Protein AF-A0A9W6P0Y0-F1 (afdb_monomer)

Sequence (160 aa):
MSQPTGANYNINIPMPVGCNDGAYQYAARTVIGPAPEAFAPELILVASGFDPNAMDPLARQLVTTRGFITPTRDGDGGRGPLSGRRLVLVHDGGYSPVYVPFCGLATIETLAGMHVLDDGILPVVGGMGGHDLEPHQKALADPERHQRATGTAGASRRWA

Radius of gyration: 16.64 Å; Cα contacts (8 Å, |Δi|>4): 227; chains: 1; bounding box: 34×27×55 Å

pLDDT: mean 84.5, std 15.66, range [34.56, 98.44]

Secondary structure (DSSP, 8-state):
-PPPTTTTS-----PPTT--HHHHHHHIIIIITHHHHHH--S-EEEEE--TTBTT-SS----B-HHHHTTTTB-TTSSB-TTTTS-EEEEE-----TTTHHHHHHHHHHHHHT------SSHHHHTTSS--S--HHHHHHH-HHHHHHHTT-TT-SS---

Nearest PDB structures (foldseek):
  8szu-assembly1_B-2  TM=8.489E-01  e=6.235E-13  Acinetobacter baumannii
  8szu-assembly1_A-2  TM=8.392E-01  e=2.743E-12  Acinetobacter baumannii
  5g17-assembly1_B  TM=8.757E-01  e=3.172E-11  Alcaligenes
  5g1a-assembly1_B  TM=8.753E-01  e=4.377E-11  Alcaligenes
  5g1a-assembly1_A-2  TM=8.726E-01  e=6.871E-11  Alcaligenes

Solvent-accessible surface area (backbone atoms only — not comparable to full-atom values): 9516 Å² total; per-residue (Å²): 134,83,81,63,95,67,71,85,77,72,85,85,74,65,73,60,80,57,41,14,28,33,42,52,49,47,42,36,59,74,46,60,28,52,47,49,70,69,67,62,66,89,62,45,80,39,80,49,51,45,29,49,26,60,70,20,82,88,43,61,29,41,24,47,52,61,36,53,29,43,56,48,22,35,79,88,70,48,80,13,54,50,49,95,58,55,75,48,77,41,83,59,59,51,71,22,89,81,51,35,62,50,37,52,46,41,37,51,26,53,76,69,74,50,85,91,75,81,63,85,58,45,75,61,61,71,64,53,81,60,48,62,61,45,74,71,51,48,66,58,47,35,66,71,58,53,35,53,75,72,72,48,74,73,69,76,84,72,88,119

Structure (mmCIF, N/CA/C/O backbone):
data_AF-A0A9W6P0Y0-F1
#
_entry.id   AF-A0A9W6P0Y0-F1
#
loop_
_atom_site.group_PDB
_atom_site.id
_atom_site.type_symbol
_atom_site.label_atom_id
_atom_site.label_alt_id
_atom_site.label_comp_id
_atom_site.label_asym_id
_atom_site.label_entity_id
_atom_site.label_seq_id
_atom_site.pdbx_PDB_ins_code
_atom_site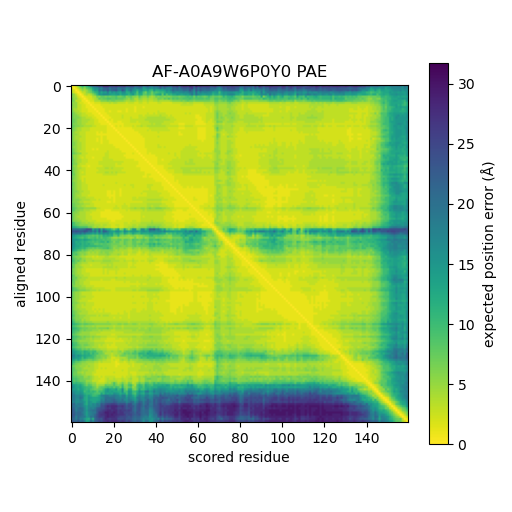.Cartn_x
_atom_site.Cartn_y
_atom_site.Cartn_z
_atom_site.occupancy
_atom_site.B_iso_or_equiv
_atom_site.auth_seq_id
_atom_site.auth_comp_id
_atom_site.auth_asym_id
_atom_site.auth_atom_id
_atom_site.pdbx_PDB_model_num
ATOM 1 N N . MET A 1 1 ? 1.443 8.695 36.471 1.00 56.00 1 MET A N 1
ATOM 2 C CA . MET A 1 1 ? 0.869 9.635 35.481 1.00 56.00 1 MET A CA 1
ATOM 3 C C . MET A 1 1 ? -0.038 8.833 34.559 1.00 56.00 1 MET A C 1
ATOM 5 O O . MET A 1 1 ? 0.403 7.787 34.100 1.00 56.00 1 MET A O 1
ATOM 9 N N . SER A 1 2 ? -1.293 9.241 34.357 1.00 73.56 2 SER A N 1
ATOM 10 C CA . SER A 1 2 ? -2.197 8.599 33.388 1.00 73.56 2 SER A CA 1
ATOM 11 C C . SER A 1 2 ? -1.765 8.952 31.964 1.00 73.56 2 SER A C 1
ATOM 13 O O . SER A 1 2 ? -1.357 10.087 31.722 1.00 73.56 2 SER A O 1
ATOM 15 N N . GLN A 1 3 ? -1.836 8.005 31.027 1.00 72.81 3 GLN A N 1
ATOM 16 C CA . GLN A 1 3 ? -1.569 8.317 29.622 1.00 72.81 3 GLN A CA 1
ATOM 17 C C . GLN A 1 3 ? -2.648 9.252 29.045 1.00 72.81 3 GLN A C 1
ATOM 19 O O . GLN A 1 3 ? -3.802 9.182 29.478 1.00 72.81 3 GLN A O 1
ATOM 24 N N . PRO A 1 4 ? -2.287 10.132 28.091 1.00 79.06 4 PRO A N 1
ATOM 25 C CA . PRO A 1 4 ? -3.247 11.009 27.436 1.00 79.06 4 PRO A CA 1
ATOM 26 C C . PRO A 1 4 ? -4.244 10.208 26.591 1.00 79.06 4 PRO A C 1
ATOM 28 O O . PRO A 1 4 ? -3.909 9.177 26.004 1.00 79.06 4 PRO A O 1
ATOM 31 N N . THR A 1 5 ? -5.469 10.718 26.489 1.00 77.81 5 THR A N 1
ATOM 32 C CA . THR A 1 5 ? -6.491 10.223 25.560 1.00 77.81 5 THR A CA 1
ATOM 33 C C . THR A 1 5 ? -5.956 10.296 24.128 1.00 77.81 5 THR A C 1
ATOM 35 O O . THR A 1 5 ? -5.652 11.384 23.646 1.00 77.81 5 THR A O 1
ATOM 38 N N . GLY A 1 6 ? -5.804 9.143 23.470 1.00 81.19 6 GLY A N 1
ATOM 39 C CA . GLY A 1 6 ? -5.246 9.024 22.115 1.00 81.19 6 GLY A CA 1
ATOM 40 C C . GLY A 1 6 ? -3.870 8.355 22.045 1.00 81.19 6 GLY A C 1
ATOM 41 O O . GLY A 1 6 ? -3.428 7.985 20.956 1.00 81.19 6 GLY A O 1
ATOM 42 N N . ALA A 1 7 ? -3.207 8.122 23.182 1.00 81.31 7 ALA A N 1
ATOM 43 C CA . ALA A 1 7 ? -2.009 7.291 23.192 1.00 81.31 7 ALA A CA 1
ATOM 44 C C . ALA A 1 7 ? -2.323 5.884 22.648 1.00 81.31 7 ALA A C 1
ATOM 46 O O . ALA A 1 7 ? -3.337 5.287 23.006 1.00 81.31 7 ALA A O 1
ATOM 47 N N . ASN A 1 8 ? -1.437 5.365 21.794 1.00 81.44 8 ASN A N 1
ATOM 48 C CA . ASN A 1 8 ? -1.526 4.055 21.129 1.00 81.44 8 ASN A CA 1
ATOM 49 C C . ASN A 1 8 ? -2.572 3.921 20.002 1.00 81.44 8 ASN A C 1
ATOM 51 O O . ASN A 1 8 ? -2.659 2.854 19.409 1.00 81.44 8 ASN A O 1
ATOM 55 N N . TYR A 1 9 ? -3.297 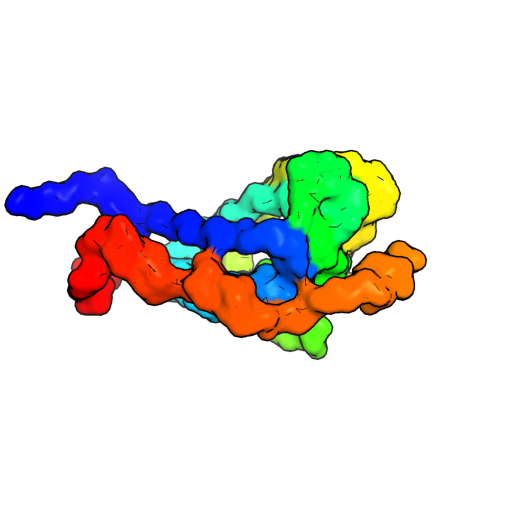4.982 19.629 1.00 87.38 9 TYR A N 1
ATOM 56 C CA . TYR A 1 9 ? -4.234 4.966 18.486 1.00 87.38 9 TYR A CA 1
ATOM 57 C C . TYR A 1 9 ? -3.599 5.413 17.155 1.00 87.38 9 TYR A C 1
ATOM 59 O O . TYR A 1 9 ? -4.296 5.663 16.175 1.00 87.38 9 TYR A O 1
ATOM 67 N N . ASN A 1 10 ? -2.271 5.532 17.110 1.00 88.88 10 ASN A N 1
ATOM 68 C CA . ASN A 1 10 ? -1.511 5.856 15.907 1.00 88.88 10 ASN A CA 1
ATOM 69 C C . ASN A 1 10 ? -0.370 4.847 15.742 1.00 88.88 10 ASN A C 1
ATOM 71 O O . ASN A 1 10 ? 0.360 4.570 16.695 1.00 88.88 10 ASN A O 1
ATOM 75 N N . ILE A 1 11 ? -0.228 4.312 14.530 1.00 87.25 11 ILE A N 1
ATOM 76 C CA . ILE A 1 11 ? 0.833 3.377 14.165 1.00 87.25 11 ILE A CA 1
ATOM 77 C C . ILE A 1 11 ? 1.527 3.935 12.925 1.00 87.25 11 ILE A C 1
ATOM 79 O O . ILE A 1 11 ? 0.913 4.035 11.866 1.00 87.25 11 ILE A O 1
ATOM 83 N N . ASN A 1 12 ? 2.812 4.267 13.054 1.00 88.38 12 ASN A N 1
ATOM 84 C CA . ASN A 1 12 ? 3.661 4.637 11.923 1.00 88.38 12 ASN A CA 1
ATOM 85 C C . ASN A 1 12 ? 4.528 3.442 11.521 1.00 88.38 12 ASN A C 1
ATOM 87 O O . ASN A 1 12 ? 5.164 2.826 12.377 1.00 88.38 12 ASN A O 1
ATOM 91 N N . ILE A 1 13 ? 4.589 3.152 10.221 1.00 89.38 13 ILE A N 1
ATOM 92 C CA . ILE A 1 13 ? 5.421 2.088 9.647 1.00 89.38 13 ILE A CA 1
ATOM 93 C C . ILE A 1 13 ? 6.428 2.745 8.691 1.00 89.38 13 ILE A C 1
ATOM 95 O O . ILE A 1 13 ? 6.139 2.908 7.506 1.00 89.38 13 ILE A O 1
ATOM 99 N N . PRO A 1 14 ? 7.589 3.206 9.182 1.00 90.19 14 PRO A N 1
ATOM 100 C CA . PRO A 1 14 ? 8.593 3.814 8.321 1.00 90.19 14 PRO A CA 1
ATOM 101 C C . PRO A 1 14 ? 9.227 2.748 7.422 1.00 90.19 14 PRO A C 1
ATOM 103 O O . PRO A 1 14 ? 9.961 1.876 7.892 1.00 90.19 14 PRO A O 1
ATOM 106 N N . MET A 1 15 ? 8.956 2.838 6.123 1.00 90.38 15 MET A N 1
ATOM 107 C CA . MET A 1 15 ? 9.508 1.926 5.124 1.00 90.38 15 MET A CA 1
ATOM 108 C C . MET A 1 15 ? 10.895 2.406 4.668 1.00 90.38 15 MET A C 1
ATOM 110 O O . MET A 1 15 ? 11.039 3.574 4.292 1.00 90.38 15 MET A O 1
ATOM 114 N N . PRO A 1 16 ? 11.927 1.544 4.684 1.00 91.12 16 PRO A N 1
ATOM 115 C CA . PRO A 1 16 ? 13.239 1.874 4.130 1.00 91.12 16 PRO A CA 1
ATOM 116 C C . PRO A 1 16 ? 13.173 2.255 2.652 1.00 91.12 16 PRO A C 1
ATOM 118 O O . PRO A 1 16 ? 12.258 1.861 1.930 1.00 91.12 16 PRO A O 1
ATOM 121 N N . VAL A 1 17 ? 14.168 3.002 2.182 1.00 92.06 17 VAL A N 1
ATOM 122 C CA . VAL A 1 17 ? 14.317 3.278 0.747 1.00 92.06 17 VAL A CA 1
ATOM 123 C C . VAL A 1 17 ? 14.512 1.975 -0.031 1.00 92.06 17 VAL A C 1
ATOM 125 O O . VAL A 1 17 ? 15.155 1.046 0.456 1.00 92.06 17 VAL A O 1
ATOM 128 N N . GLY A 1 18 ? 13.961 1.915 -1.239 1.00 92.56 18 GLY A N 1
ATOM 129 C CA . GLY A 1 18 ? 14.060 0.763 -2.129 1.00 92.56 18 GLY A CA 1
ATOM 130 C C . GLY A 1 18 ? 13.173 -0.419 -1.745 1.00 92.56 18 GLY A C 1
ATOM 131 O O . GLY A 1 18 ? 13.376 -1.501 -2.288 1.00 92.56 18 GLY A O 1
ATOM 132 N N . CYS A 1 19 ? 12.212 -0.263 -0.825 1.00 93.38 19 CYS A N 1
ATOM 133 C CA . CYS A 1 19 ? 11.266 -1.343 -0.556 1.00 93.38 19 CYS A CA 1
ATOM 134 C C . CYS A 1 19 ? 10.361 -1.578 -1.769 1.00 93.38 19 CYS A C 1
ATOM 136 O O . CYS A 1 19 ? 9.899 -0.643 -2.423 1.00 93.38 19 CYS A O 1
ATOM 138 N N . ASN A 1 20 ? 10.099 -2.852 -2.033 1.00 92.81 20 ASN A N 1
ATOM 139 C CA . ASN A 1 20 ? 9.261 -3.333 -3.124 1.00 92.81 20 ASN A CA 1
ATOM 140 C C . ASN A 1 20 ? 8.084 -4.142 -2.536 1.00 92.81 20 ASN A C 1
ATOM 142 O O . ASN A 1 20 ? 7.806 -4.071 -1.332 1.00 92.81 20 ASN A O 1
ATOM 146 N N . ASP A 1 21 ? 7.402 -4.920 -3.370 1.00 92.38 21 ASP A N 1
ATOM 147 C CA . ASP A 1 21 ? 6.179 -5.655 -3.053 1.00 92.38 21 ASP A CA 1
ATOM 148 C C . ASP A 1 21 ? 6.280 -6.485 -1.764 1.00 92.38 21 ASP A C 1
ATOM 150 O O . ASP A 1 21 ? 5.400 -6.387 -0.910 1.00 92.38 21 ASP A O 1
ATOM 154 N N . GLY A 1 22 ? 7.357 -7.253 -1.565 1.00 91.12 22 GLY A N 1
ATOM 155 C CA . GLY A 1 22 ? 7.514 -8.134 -0.404 1.00 91.12 22 GLY A CA 1
ATOM 156 C C . GLY A 1 22 ? 7.523 -7.393 0.935 1.00 91.12 22 GLY A C 1
ATOM 157 O O . GLY A 1 22 ? 6.917 -7.846 1.908 1.00 91.12 22 GLY A O 1
ATOM 158 N N . ALA A 1 23 ? 8.143 -6.213 0.989 1.00 91.50 23 ALA A N 1
ATOM 159 C CA . ALA A 1 23 ? 8.168 -5.387 2.194 1.00 91.50 23 ALA A CA 1
ATOM 160 C C . ALA A 1 23 ? 6.799 -4.765 2.505 1.00 91.50 23 ALA A C 1
ATOM 162 O O . ALA A 1 23 ? 6.368 -4.758 3.661 1.00 91.50 23 ALA A O 1
ATOM 163 N N . TYR A 1 24 ? 6.084 -4.305 1.478 1.00 91.12 24 TYR A N 1
ATOM 164 C CA . TYR A 1 24 ? 4.725 -3.784 1.632 1.00 91.12 24 TYR A CA 1
ATOM 165 C C . TYR A 1 24 ? 3.738 -4.887 2.027 1.00 91.12 24 TYR A C 1
ATOM 167 O O . TYR A 1 24 ? 2.934 -4.692 2.936 1.00 91.12 24 TYR A O 1
ATOM 175 N N . GLN A 1 25 ? 3.848 -6.077 1.433 1.00 89.69 25 GLN A N 1
ATOM 176 C CA . GLN A 1 25 ? 3.057 -7.250 1.814 1.00 89.69 25 GLN A CA 1
ATOM 177 C C . GLN A 1 25 ? 3.342 -7.684 3.255 1.00 89.69 25 GLN A C 1
ATOM 179 O O . GLN A 1 25 ? 2.415 -8.016 3.995 1.00 89.69 25 GLN A O 1
ATOM 184 N N . TYR A 1 26 ? 4.605 -7.644 3.689 1.00 90.06 26 TYR A N 1
ATOM 185 C CA . TYR A 1 26 ? 4.964 -7.918 5.078 1.00 90.06 26 TYR A CA 1
ATOM 186 C C . TYR A 1 26 ? 4.281 -6.944 6.042 1.00 90.06 26 TYR A C 1
ATOM 188 O O . TYR A 1 26 ? 3.614 -7.387 6.979 1.00 90.06 26 TYR A O 1
ATOM 196 N N . ALA A 1 27 ? 4.385 -5.634 5.799 1.00 89.62 27 ALA A N 1
ATOM 197 C CA . ALA A 1 27 ? 3.723 -4.618 6.620 1.00 89.62 27 ALA A CA 1
ATOM 198 C C . ALA A 1 27 ? 2.193 -4.787 6.610 1.00 89.62 27 ALA A C 1
ATOM 200 O O . ALA A 1 27 ? 1.540 -4.706 7.655 1.00 89.62 27 ALA A O 1
ATOM 201 N N . ALA A 1 28 ? 1.624 -5.099 5.443 1.00 88.44 28 ALA A N 1
ATOM 202 C CA . ALA A 1 28 ? 0.197 -5.322 5.284 1.00 88.44 28 ALA A CA 1
ATOM 203 C C . ALA A 1 28 ? -0.299 -6.502 6.138 1.00 88.44 28 ALA A C 1
ATOM 205 O O . ALA A 1 28 ? -1.292 -6.378 6.854 1.00 88.44 28 ALA A O 1
ATOM 206 N N . ARG A 1 29 ? 0.422 -7.629 6.134 1.00 87.69 29 ARG A N 1
ATOM 207 C CA . ARG A 1 29 ? 0.053 -8.834 6.898 1.00 87.69 29 ARG A CA 1
ATOM 208 C C . ARG A 1 29 ? 0.335 -8.724 8.393 1.00 87.69 29 ARG A C 1
ATOM 210 O O . ARG A 1 29 ? -0.431 -9.249 9.191 1.00 87.69 29 ARG A O 1
ATOM 217 N N . THR A 1 30 ? 1.441 -8.089 8.774 1.00 88.19 30 THR A N 1
ATOM 218 C CA . THR A 1 30 ? 1.919 -8.102 10.169 1.00 88.19 30 THR A CA 1
ATOM 219 C C . THR A 1 30 ? 1.447 -6.914 10.994 1.00 88.19 30 THR A C 1
ATOM 221 O O . THR A 1 30 ? 1.430 -7.004 12.219 1.00 88.19 30 THR A O 1
ATOM 224 N N . VAL A 1 31 ? 1.035 -5.821 10.345 1.00 88.12 31 VAL A N 1
ATOM 225 C CA . VAL A 1 31 ? 0.601 -4.597 11.030 1.00 88.12 31 VAL A CA 1
ATOM 226 C C . VAL A 1 31 ? -0.795 -4.171 10.588 1.00 88.12 31 VAL A C 1
ATOM 228 O O . VAL A 1 31 ? -1.681 -4.030 11.430 1.00 88.12 31 VAL A O 1
ATOM 231 N N . ILE A 1 32 ? -1.019 -4.001 9.281 1.00 89.00 32 ILE A N 1
ATOM 232 C CA . ILE A 1 32 ? -2.280 -3.438 8.765 1.00 89.00 32 ILE A CA 1
ATOM 233 C C . ILE A 1 32 ? -3.453 -4.406 8.950 1.00 89.00 32 ILE A C 1
ATOM 235 O O . ILE A 1 32 ? -4.541 -3.962 9.288 1.00 89.00 32 ILE A O 1
ATOM 239 N N . GLY A 1 33 ? -3.257 -5.712 8.763 1.00 89.12 33 GLY A N 1
ATOM 240 C CA . GLY A 1 33 ? -4.295 -6.726 8.986 1.00 89.12 33 GLY A CA 1
ATOM 241 C C . GLY A 1 33 ? -4.727 -6.849 10.456 1.00 89.12 33 GLY A C 1
ATOM 242 O O . GLY A 1 33 ? -5.924 -6.753 10.733 1.00 89.12 33 GLY A O 1
ATOM 243 N N . PRO A 1 34 ? -3.786 -7.004 11.408 1.00 89.69 34 PRO A N 1
ATOM 244 C CA . PRO A 1 34 ? -4.115 -7.123 12.830 1.00 89.69 34 PRO A CA 1
ATOM 245 C C . PRO A 1 34 ? -4.702 -5.853 13.464 1.00 89.69 34 PRO A C 1
ATOM 247 O O . PRO A 1 34 ? -5.499 -5.945 14.398 1.00 89.69 34 PRO A O 1
ATOM 250 N N . ALA A 1 35 ? -4.336 -4.656 12.988 1.00 90.00 35 ALA A N 1
ATOM 251 C CA . ALA A 1 35 ? -4.749 -3.407 13.636 1.00 90.00 35 ALA A CA 1
ATOM 252 C C . ALA A 1 35 ? -6.285 -3.202 13.677 1.00 90.00 35 ALA A C 1
ATOM 254 O O . ALA A 1 35 ? -6.811 -2.943 14.761 1.00 90.00 35 ALA A O 1
ATOM 255 N N . PRO A 1 36 ? -7.048 -3.385 12.580 1.00 89.50 36 PRO A N 1
ATOM 256 C CA . PRO A 1 36 ? -8.508 -3.351 12.617 1.00 89.50 36 PRO A CA 1
ATOM 257 C C . PRO A 1 36 ? -9.150 -4.462 13.448 1.00 89.50 36 PRO A C 1
ATOM 259 O O . PRO A 1 36 ? -10.263 -4.271 13.918 1.00 89.50 36 PRO A O 1
ATOM 262 N N . GLU A 1 37 ? -8.505 -5.618 13.629 1.00 89.19 37 GLU A N 1
ATOM 263 C CA . GLU A 1 37 ? -9.040 -6.666 14.516 1.00 89.19 37 GLU A CA 1
ATOM 264 C C . GLU A 1 37 ? -8.991 -6.224 15.977 1.00 89.19 37 GLU A C 1
ATOM 266 O O . GLU A 1 37 ? -9.939 -6.449 16.724 1.00 89.19 37 GLU A O 1
ATOM 271 N N . ALA A 1 38 ? -7.913 -5.540 16.365 1.00 88.44 38 ALA A N 1
ATOM 272 C CA . ALA A 1 38 ? -7.763 -4.984 17.703 1.00 88.44 38 ALA A CA 1
ATOM 273 C C . ALA A 1 38 ? -8.635 -3.737 17.934 1.00 88.44 38 ALA A C 1
ATOM 275 O O . ALA A 1 38 ? -9.162 -3.556 19.027 1.00 88.44 38 ALA A O 1
ATOM 276 N N . PHE A 1 39 ? -8.777 -2.876 16.921 1.00 92.19 39 PHE A N 1
ATOM 277 C CA . PHE A 1 39 ? -9.518 -1.615 17.030 1.00 92.19 39 PHE A CA 1
ATOM 278 C C . PHE A 1 39 ? -11.029 -1.759 16.771 1.00 92.19 39 PHE A C 1
ATOM 280 O O . PHE A 1 39 ? -11.804 -0.936 17.245 1.00 92.19 39 PHE A O 1
ATOM 287 N N . ALA A 1 40 ? -11.448 -2.794 16.036 1.00 92.94 40 ALA A N 1
ATOM 288 C CA . ALA A 1 40 ? -12.834 -3.065 15.647 1.00 92.94 40 ALA A CA 1
ATOM 289 C C . ALA A 1 40 ? -13.577 -1.865 15.002 1.00 92.94 40 ALA A C 1
ATOM 291 O O . ALA A 1 40 ? -14.657 -1.489 15.462 1.00 92.94 40 ALA A O 1
ATOM 292 N N . PRO A 1 41 ? -13.042 -1.252 13.925 1.00 95.00 41 PRO A N 1
ATOM 293 C CA . PRO A 1 41 ? -13.702 -0.130 13.268 1.00 95.00 41 PRO A CA 1
ATOM 294 C C . PRO A 1 41 ? -14.960 -0.565 12.503 1.00 95.00 41 PRO A C 1
ATOM 296 O O . PRO A 1 41 ? -14.981 -1.607 11.846 1.00 95.00 41 PRO A O 1
ATOM 299 N N . GLU A 1 42 ? -15.978 0.296 12.488 1.00 97.31 42 GLU A N 1
ATOM 300 C CA . GLU A 1 42 ? -17.184 0.109 11.665 1.00 97.31 42 GLU A CA 1
ATOM 301 C C . GLU A 1 42 ? -16.945 0.425 10.173 1.00 97.31 42 GLU A C 1
ATOM 303 O O . GLU A 1 42 ? -17.654 -0.078 9.296 1.00 97.31 42 GLU A O 1
ATOM 308 N N . LEU A 1 43 ? -15.935 1.250 9.880 1.00 96.50 43 LEU A N 1
ATOM 309 C CA . LEU A 1 43 ? -15.526 1.685 8.544 1.00 96.50 43 LEU A CA 1
ATOM 310 C C . LEU A 1 43 ? -14.011 1.910 8.513 1.00 96.50 43 LEU A C 1
ATOM 312 O O . LEU A 1 43 ? -13.451 2.483 9.447 1.00 96.50 43 LEU A O 1
ATOM 316 N N . ILE A 1 44 ? -13.358 1.521 7.418 1.00 94.75 44 ILE A N 1
ATOM 317 C CA . ILE A 1 44 ? -11.954 1.851 7.152 1.00 94.75 44 ILE A CA 1
ATOM 318 C C . ILE A 1 44 ? -11.883 2.815 5.971 1.00 94.75 44 ILE A C 1
ATOM 320 O O . ILE A 1 44 ? -12.365 2.517 4.876 1.00 94.75 44 ILE A O 1
ATOM 324 N N . LEU A 1 45 ? -11.240 3.956 6.204 1.00 95.31 45 LEU A N 1
ATOM 325 C CA . LEU A 1 45 ? -10.862 4.914 5.173 1.00 95.31 45 LEU A CA 1
ATOM 326 C C . LEU A 1 45 ? -9.400 4.685 4.799 1.00 95.31 45 LEU A C 1
ATOM 328 O O . LEU A 1 45 ? -8.535 4.645 5.673 1.00 95.31 45 LEU A O 1
ATOM 332 N N . VAL A 1 46 ? -9.129 4.543 3.506 1.00 93.19 46 VAL A N 1
ATOM 333 C CA . VAL A 1 46 ? -7.775 4.368 2.976 1.00 93.19 46 VAL A CA 1
ATOM 334 C C . VAL A 1 46 ? -7.440 5.578 2.114 1.00 93.19 46 VAL A C 1
ATOM 336 O O . VAL A 1 46 ? -8.047 5.770 1.060 1.00 93.19 46 VAL A O 1
ATOM 339 N N . ALA A 1 47 ? -6.466 6.376 2.549 1.00 94.56 47 ALA A N 1
ATOM 340 C CA . ALA A 1 47 ? -5.800 7.340 1.681 1.00 94.56 47 ALA A CA 1
ATOM 341 C C . ALA A 1 47 ? -4.926 6.551 0.692 1.00 94.56 47 ALA A C 1
ATOM 343 O O . ALA A 1 47 ? -3.866 6.033 1.040 1.00 94.56 47 ALA A O 1
ATOM 344 N N . SER A 1 48 ? -5.449 6.351 -0.512 1.00 93.88 48 SER A N 1
ATOM 345 C CA . SER A 1 48 ? -4.912 5.450 -1.526 1.00 93.88 48 SER A CA 1
ATOM 346 C C . SER A 1 48 ? -3.961 6.205 -2.446 1.00 93.88 48 SER A C 1
ATOM 348 O O . SER A 1 48 ? -4.309 6.527 -3.584 1.00 93.88 48 SER A O 1
ATOM 350 N N . GLY A 1 49 ? -2.771 6.502 -1.929 1.00 95.69 49 GLY A N 1
ATOM 351 C CA . GLY A 1 49 ? -1.665 7.032 -2.717 1.00 95.69 49 GLY A CA 1
ATOM 352 C C . GLY A 1 49 ? -0.968 5.937 -3.526 1.00 95.69 49 GLY A C 1
ATOM 353 O O . GLY A 1 49 ? -0.771 4.818 -3.051 1.00 95.69 49 GLY A O 1
ATOM 354 N N . PHE A 1 50 ? -0.566 6.275 -4.746 1.00 97.06 50 PHE A N 1
ATOM 355 C CA . PHE A 1 50 ? 0.202 5.403 -5.634 1.00 97.06 50 PHE A CA 1
ATOM 356 C C . PHE A 1 50 ? 1.654 5.840 -5.774 1.00 97.06 50 PHE A C 1
ATOM 358 O O . PHE A 1 50 ? 2.393 5.229 -6.535 1.00 97.06 50 PHE A O 1
ATOM 365 N N . ASP A 1 51 ? 2.099 6.854 -5.036 1.00 97.25 51 ASP A N 1
ATOM 366 C CA . ASP A 1 51 ? 3.482 7.325 -5.064 1.00 97.25 51 ASP A CA 1
ATOM 367 C C . ASP A 1 51 ? 4.561 6.342 -4.565 1.00 97.25 51 ASP A C 1
ATOM 369 O O . ASP A 1 51 ? 5.723 6.576 -4.895 1.00 97.25 51 ASP A O 1
ATOM 373 N N . PRO A 1 52 ? 4.273 5.185 -3.922 1.00 95.75 52 PRO A N 1
ATOM 374 C CA . PRO A 1 52 ? 5.305 4.169 -3.709 1.00 95.75 52 PRO A CA 1
ATOM 375 C C . PRO A 1 52 ? 5.723 3.413 -4.980 1.00 95.75 52 PRO A C 1
ATOM 377 O O . PRO A 1 52 ? 6.589 2.538 -4.912 1.00 95.75 52 PRO A O 1
ATOM 380 N N . ASN A 1 53 ? 5.072 3.677 -6.117 1.00 96.06 53 ASN A N 1
ATOM 381 C CA . ASN A 1 53 ? 5.304 2.933 -7.346 1.00 96.06 53 ASN A CA 1
ATOM 382 C C . ASN A 1 53 ? 6.749 3.093 -7.860 1.00 96.06 53 ASN A C 1
ATOM 384 O O . ASN A 1 53 ? 7.362 4.148 -7.710 1.00 96.06 53 ASN A O 1
ATOM 388 N N . ALA A 1 54 ? 7.268 2.065 -8.534 1.00 95.81 54 ALA A N 1
ATOM 389 C CA . ALA A 1 54 ? 8.654 2.017 -9.019 1.00 95.81 54 ALA A CA 1
ATOM 390 C C . ALA A 1 54 ? 9.060 3.121 -10.012 1.00 95.81 54 ALA A C 1
ATOM 392 O O . ALA A 1 54 ? 10.245 3.308 -10.280 1.00 95.81 54 ALA A O 1
ATOM 393 N N . MET A 1 55 ? 8.089 3.841 -10.571 1.00 96.12 55 MET A N 1
ATOM 394 C CA . MET A 1 55 ? 8.295 4.895 -11.561 1.00 96.12 55 MET A CA 1
ATOM 395 C C . MET A 1 55 ? 7.997 6.287 -10.987 1.00 96.12 55 MET A C 1
ATOM 397 O O . MET A 1 55 ? 7.926 7.252 -11.754 1.00 96.12 55 MET A O 1
ATOM 401 N N . ASP A 1 56 ? 7.771 6.406 -9.674 1.00 97.81 56 ASP A N 1
ATOM 402 C CA . ASP A 1 56 ? 7.379 7.668 -9.063 1.00 97.81 56 ASP A CA 1
ATOM 403 C C . ASP A 1 56 ? 8.572 8.619 -8.872 1.00 97.81 56 ASP A C 1
ATOM 405 O O . ASP A 1 56 ? 9.591 8.251 -8.274 1.00 97.81 56 ASP A O 1
ATOM 409 N N . PRO A 1 57 ? 8.477 9.877 -9.335 1.00 97.62 57 PRO A N 1
ATOM 410 C CA . PRO A 1 57 ? 9.563 10.835 -9.191 1.00 97.62 57 PRO A CA 1
ATOM 411 C C . PRO A 1 57 ? 9.711 11.400 -7.772 1.00 97.62 57 PRO A C 1
ATOM 413 O O . PRO A 1 57 ? 10.762 11.986 -7.489 1.00 97.62 57 PRO A O 1
ATOM 416 N N . LEU A 1 58 ? 8.722 11.250 -6.881 1.00 97.81 58 LEU A N 1
ATOM 417 C CA . LEU A 1 58 ? 8.725 11.881 -5.554 1.00 97.81 58 LEU A CA 1
ATOM 418 C C . LEU A 1 58 ? 9.074 10.924 -4.407 1.00 97.81 58 LEU A C 1
ATOM 420 O O . LEU A 1 58 ? 9.517 11.385 -3.355 1.00 97.81 58 LEU A O 1
ATOM 424 N N . ALA A 1 59 ? 8.974 9.610 -4.614 1.00 93.94 59 ALA A N 1
ATOM 425 C CA . ALA A 1 59 ? 9.387 8.599 -3.639 1.00 93.94 59 ALA A CA 1
ATOM 426 C C . ALA A 1 59 ? 10.567 7.756 -4.138 1.00 93.94 59 ALA A C 1
ATOM 428 O O . ALA A 1 59 ? 10.932 7.780 -5.312 1.00 93.94 59 ALA A O 1
ATOM 429 N N . ARG A 1 60 ? 11.207 7.009 -3.231 1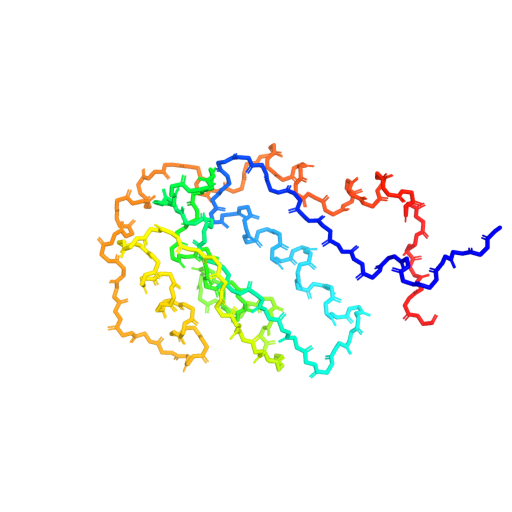.00 95.12 60 ARG A N 1
ATOM 430 C CA . ARG A 1 60 ? 12.315 6.075 -3.528 1.00 95.12 60 ARG A CA 1
ATOM 431 C C . ARG A 1 60 ? 11.907 4.623 -3.267 1.00 95.12 60 ARG A C 1
ATOM 433 O O . ARG A 1 60 ? 12.715 3.841 -2.781 1.00 95.12 60 ARG A O 1
ATOM 440 N N . GLN A 1 61 ? 10.640 4.308 -3.497 1.00 95.38 61 GLN A N 1
ATOM 441 C CA . GLN A 1 61 ? 10.082 2.966 -3.344 1.00 95.38 61 GLN A CA 1
ATOM 442 C C . GLN A 1 61 ? 9.980 2.299 -4.719 1.00 95.38 61 GLN A C 1
ATOM 444 O O . GLN A 1 61 ? 10.125 2.965 -5.742 1.00 95.38 61 GLN A O 1
ATOM 449 N N . LEU A 1 62 ? 9.811 0.980 -4.738 1.00 95.62 62 LEU A N 1
ATOM 450 C CA . LEU A 1 62 ? 9.868 0.159 -5.949 1.00 95.62 62 LEU A CA 1
ATOM 451 C C . LEU A 1 62 ? 8.604 -0.683 -6.149 1.00 95.62 62 LEU A C 1
ATOM 453 O O . LEU A 1 62 ? 8.651 -1.707 -6.818 1.00 95.62 62 LEU A O 1
ATOM 457 N N . VAL A 1 63 ? 7.477 -0.272 -5.564 1.00 94.56 63 VAL A N 1
ATOM 458 C CA . VAL A 1 63 ? 6.246 -1.071 -5.557 1.00 94.56 63 VAL A CA 1
ATOM 459 C C . VAL A 1 63 ? 5.709 -1.240 -6.979 1.00 94.56 63 VAL A C 1
ATOM 461 O O . VAL A 1 63 ? 5.655 -0.289 -7.767 1.00 94.56 63 VAL A O 1
ATOM 464 N N . THR A 1 64 ? 5.307 -2.460 -7.319 1.00 94.44 64 THR A N 1
ATOM 465 C CA . THR A 1 64 ? 4.655 -2.769 -8.592 1.00 94.44 64 THR A CA 1
ATOM 466 C C . THR A 1 64 ? 3.140 -2.854 -8.420 1.00 94.44 64 THR A C 1
ATOM 468 O O . THR A 1 64 ? 2.623 -2.834 -7.302 1.00 94.44 64 THR A O 1
ATOM 471 N N . THR A 1 65 ? 2.395 -3.001 -9.517 1.00 92.81 65 THR A N 1
ATOM 472 C CA . THR A 1 65 ? 0.957 -3.294 -9.447 1.00 92.81 65 THR A CA 1
ATOM 473 C C . THR A 1 65 ? 0.647 -4.487 -8.544 1.00 92.81 65 THR A C 1
ATOM 475 O O . THR A 1 65 ? -0.348 -4.435 -7.829 1.00 92.81 65 THR A O 1
ATOM 478 N N . ARG A 1 66 ? 1.528 -5.499 -8.453 1.00 88.19 66 ARG A N 1
ATOM 479 C CA . ARG A 1 66 ? 1.361 -6.652 -7.547 1.00 88.19 66 ARG A CA 1
ATOM 480 C C . ARG A 1 66 ? 1.370 -6.269 -6.067 1.00 88.19 66 ARG A C 1
ATOM 482 O O . ARG A 1 66 ? 0.683 -6.903 -5.268 1.00 88.19 66 ARG A O 1
ATOM 489 N N . GLY A 1 67 ? 2.140 -5.252 -5.690 1.00 83.69 67 GLY A N 1
ATOM 490 C CA . GLY A 1 67 ? 2.203 -4.753 -4.320 1.00 83.69 67 GLY A CA 1
ATOM 491 C C . GLY A 1 67 ? 0.978 -3.935 -3.916 1.00 83.69 67 GLY A C 1
ATOM 492 O O . GLY A 1 67 ? 0.592 -3.978 -2.749 1.00 83.69 67 GLY A O 1
ATOM 493 N N . PHE A 1 68 ? 0.317 -3.258 -4.864 1.00 80.00 68 PHE A N 1
ATOM 494 C CA . PHE A 1 68 ? -0.894 -2.456 -4.620 1.00 80.00 68 PHE A CA 1
ATOM 495 C C . PHE A 1 68 ? -2.194 -3.274 -4.520 1.00 80.00 68 PHE A C 1
ATOM 497 O O . PHE A 1 68 ? -3.202 -2.762 -4.041 1.00 80.00 68 PHE A O 1
ATOM 504 N N . ILE A 1 69 ? -2.172 -4.564 -4.875 1.00 62.34 69 ILE A N 1
ATOM 505 C CA . ILE A 1 69 ? -3.312 -5.504 -4.746 1.00 62.34 69 ILE A CA 1
ATOM 506 C C . ILE A 1 69 ? -3.763 -5.692 -3.266 1.00 62.34 69 ILE A C 1
ATOM 508 O O . ILE A 1 69 ? -4.851 -6.192 -2.976 1.00 62.34 69 ILE A O 1
ATOM 512 N N . THR A 1 70 ? -2.968 -5.197 -2.314 1.00 59.78 70 THR A N 1
ATOM 513 C CA . THR A 1 70 ? -2.925 -5.546 -0.887 1.00 59.78 70 THR A CA 1
ATOM 514 C C . THR A 1 70 ? -4.124 -5.249 0.020 1.00 59.78 70 THR A C 1
ATOM 516 O O . THR A 1 70 ? -4.177 -5.894 1.065 1.00 59.78 70 THR A O 1
ATOM 519 N N . PRO A 1 71 ? -5.101 -4.355 -0.233 1.00 62.06 71 PRO A N 1
ATOM 520 C CA . PRO A 1 71 ? -6.166 -4.189 0.757 1.00 62.06 71 PRO A CA 1
ATOM 521 C C . PRO A 1 71 ? -7.040 -5.444 0.865 1.00 62.06 71 PRO A C 1
ATOM 523 O O . PRO A 1 71 ? -7.358 -5.895 1.960 1.00 62.06 71 PRO A O 1
ATOM 526 N N . THR A 1 72 ? -7.425 -6.043 -0.261 1.00 66.62 72 THR A N 1
ATOM 527 C CA . THR A 1 72 ? -8.452 -7.102 -0.287 1.00 66.62 72 THR A CA 1
ATOM 528 C C . THR A 1 72 ? -8.022 -8.366 -1.013 1.00 66.62 72 THR A C 1
ATOM 530 O O . THR A 1 72 ? -8.697 -9.389 -0.897 1.00 66.62 72 THR A O 1
ATOM 533 N N . ARG A 1 73 ? -6.863 -8.363 -1.672 1.00 79.38 73 ARG A N 1
ATOM 534 C CA . ARG A 1 73 ? -6.291 -9.561 -2.278 1.00 79.38 73 ARG A CA 1
ATOM 535 C C . ARG A 1 73 ? -4.787 -9.603 -2.031 1.00 79.38 73 ARG A C 1
ATOM 537 O O . ARG A 1 73 ? -4.143 -8.583 -1.825 1.00 79.38 73 ARG A O 1
ATOM 544 N N . ASP A 1 74 ? -4.236 -10.798 -1.980 1.00 72.38 74 ASP A N 1
ATOM 545 C CA . ASP A 1 74 ? -2.798 -10.990 -1.853 1.00 72.38 74 ASP A CA 1
ATOM 546 C C . ASP A 1 74 ? -2.154 -11.157 -3.235 1.00 72.38 74 ASP A C 1
ATOM 548 O O . ASP A 1 74 ? -2.834 -11.453 -4.219 1.00 72.38 74 ASP A O 1
ATOM 552 N N . GLY A 1 75 ? -0.829 -10.998 -3.314 1.00 65.38 75 GLY A N 1
ATOM 553 C CA . GLY A 1 75 ? -0.077 -11.147 -4.568 1.00 65.38 75 GLY A CA 1
ATOM 554 C C . GLY A 1 75 ? -0.151 -12.548 -5.200 1.00 65.38 75 GLY A C 1
ATOM 555 O O . GLY A 1 75 ? 0.123 -12.688 -6.387 1.00 65.38 75 GLY A O 1
ATOM 556 N N . ASP A 1 76 ? -0.552 -13.570 -4.439 1.00 67.94 76 ASP A N 1
ATOM 557 C CA . ASP A 1 76 ? -0.828 -14.940 -4.904 1.00 67.94 76 ASP A CA 1
ATOM 558 C C . ASP A 1 76 ? -2.303 -15.163 -5.298 1.00 67.94 76 ASP A C 1
ATOM 560 O O . ASP A 1 76 ? -2.706 -16.258 -5.692 1.00 67.94 76 ASP A O 1
ATOM 564 N N . GLY A 1 77 ? -3.126 -14.120 -5.196 1.00 71.31 77 GLY A N 1
ATOM 565 C CA . GLY A 1 77 ? -4.549 -14.152 -5.479 1.00 71.31 77 GLY A CA 1
ATOM 566 C C . GLY A 1 77 ? -5.443 -14.548 -4.299 1.00 71.31 77 GLY A C 1
ATOM 567 O O . GLY A 1 77 ? -6.656 -14.638 -4.502 1.00 71.31 77 GLY A O 1
ATOM 568 N N . GLY A 1 78 ? -4.885 -14.755 -3.101 1.00 79.94 78 GLY A N 1
ATOM 569 C CA . GLY A 1 78 ? -5.618 -15.030 -1.862 1.00 79.94 78 GLY A CA 1
ATOM 570 C C . GLY A 1 78 ? -6.374 -13.820 -1.296 1.00 79.94 78 GLY A C 1
ATOM 571 O O . GLY A 1 78 ? -6.376 -12.739 -1.877 1.00 79.94 78 GLY A O 1
ATOM 572 N N . ARG A 1 79 ? -7.038 -13.989 -0.145 1.00 83.94 79 ARG A N 1
ATOM 573 C CA . ARG A 1 79 ? -7.728 -12.891 0.561 1.00 83.94 79 ARG A CA 1
ATOM 574 C C . ARG A 1 79 ? -6.711 -11.979 1.244 1.00 83.94 79 ARG A C 1
ATOM 576 O O . ARG A 1 79 ? -6.010 -12.426 2.142 1.00 83.94 79 ARG A O 1
ATOM 583 N N . GLY A 1 80 ? -6.720 -10.698 0.886 1.00 85.94 80 GLY A N 1
ATOM 584 C CA . GLY A 1 80 ? -5.860 -9.689 1.503 1.00 85.94 80 GLY A CA 1
ATOM 585 C C . GLY A 1 80 ? -6.278 -9.317 2.934 1.00 85.94 80 GLY A C 1
ATOM 586 O O . GLY A 1 80 ? -7.405 -9.618 3.350 1.00 85.94 80 GLY A O 1
ATOM 587 N N . PRO A 1 81 ? -5.410 -8.624 3.689 1.00 86.12 81 PRO A N 1
ATOM 588 C CA . PRO A 1 81 ? -5.573 -8.300 5.111 1.00 86.12 81 PRO A CA 1
ATOM 589 C C . PRO A 1 81 ? -6.873 -7.582 5.492 1.00 86.12 81 PRO A C 1
ATOM 591 O O . PRO A 1 81 ? -7.359 -7.766 6.606 1.00 86.12 81 PRO A O 1
ATOM 594 N N . LEU A 1 82 ? -7.469 -6.792 4.596 1.00 89.62 82 LEU A N 1
ATOM 595 C CA . LEU A 1 82 ? -8.710 -6.051 4.850 1.00 89.62 82 LEU A CA 1
ATOM 596 C C . LEU A 1 82 ? -9.940 -6.674 4.171 1.00 89.62 82 LEU A C 1
ATOM 598 O O . LEU A 1 82 ? -11.012 -6.067 4.150 1.00 89.62 82 LEU A O 1
ATOM 602 N N . SER A 1 83 ? -9.826 -7.903 3.663 1.00 89.12 83 SER A N 1
ATOM 603 C CA . SER A 1 83 ? -10.942 -8.641 3.061 1.00 89.12 83 SER A CA 1
ATOM 604 C C . SER A 1 83 ? -12.167 -8.703 3.975 1.00 89.12 83 SER A C 1
ATOM 606 O O . SER A 1 83 ? -12.048 -8.952 5.174 1.00 89.12 83 SER A O 1
ATOM 608 N N . GLY A 1 84 ? -13.360 -8.528 3.397 1.00 88.19 84 GLY A N 1
ATOM 609 C CA . GLY A 1 84 ? -14.637 -8.616 4.119 1.00 88.19 84 GLY A CA 1
ATOM 610 C C . GLY A 1 84 ? -14.971 -7.409 5.002 1.00 88.19 84 GLY A C 1
ATOM 611 O O . GLY A 1 84 ? -16.009 -7.416 5.660 1.00 88.19 84 GLY A O 1
ATOM 612 N N . ARG A 1 85 ? -14.124 -6.375 5.019 1.00 91.19 85 ARG A N 1
ATOM 613 C CA . ARG A 1 85 ? -14.359 -5.140 5.776 1.00 91.19 85 ARG A CA 1
ATOM 614 C C . ARG A 1 85 ? -15.051 -4.089 4.910 1.00 91.19 85 ARG A C 1
ATOM 616 O O . ARG A 1 85 ? -15.007 -4.140 3.682 1.00 91.19 85 ARG A O 1
ATOM 623 N N . ARG A 1 86 ? -15.692 -3.116 5.560 1.00 94.69 86 ARG A N 1
ATOM 624 C CA . ARG A 1 86 ? -16.270 -1.944 4.889 1.00 94.69 86 ARG A CA 1
ATOM 625 C C . ARG A 1 86 ? -15.147 -0.953 4.605 1.00 94.69 86 ARG A C 1
ATOM 627 O O . ARG A 1 86 ? -14.589 -0.387 5.544 1.00 94.69 86 ARG A O 1
ATOM 634 N N . LEU A 1 87 ? -14.804 -0.791 3.330 1.00 93.12 87 LEU A N 1
ATOM 635 C CA . LEU A 1 87 ? -13.698 0.049 2.877 1.00 93.12 87 LEU A CA 1
ATOM 636 C C . LEU A 1 87 ? -14.212 1.210 2.028 1.00 93.12 87 LEU A C 1
ATOM 638 O O . LEU A 1 87 ? -15.083 1.023 1.180 1.00 93.12 87 LEU A O 1
ATOM 642 N N . VAL A 1 88 ? -13.614 2.382 2.212 1.00 94.75 88 VAL A N 1
ATOM 643 C CA . VAL A 1 88 ? -13.691 3.505 1.274 1.00 94.75 88 VAL A CA 1
ATOM 644 C C . VAL A 1 88 ? -12.263 3.936 0.960 1.00 94.75 88 VAL A C 1
ATOM 646 O O . VAL A 1 88 ? -11.514 4.321 1.858 1.00 94.75 88 VAL A O 1
ATOM 649 N N . LEU A 1 89 ? -11.880 3.841 -0.312 1.00 94.38 89 LEU A N 1
ATOM 650 C CA . LEU A 1 89 ? -10.583 4.298 -0.799 1.00 94.38 89 LEU A CA 1
ATOM 651 C C . LEU A 1 89 ? -10.753 5.701 -1.380 1.00 94.38 89 LEU A C 1
ATOM 653 O O . LEU A 1 89 ? -11.624 5.927 -2.219 1.00 94.38 89 LEU A O 1
ATOM 657 N N . VAL A 1 90 ? -9.916 6.631 -0.936 1.00 96.06 90 VAL A N 1
ATOM 658 C CA . VAL A 1 90 ? -9.876 8.014 -1.418 1.00 96.06 90 VAL A CA 1
ATOM 659 C C . VAL A 1 90 ? -8.511 8.235 -2.047 1.00 96.06 90 VAL A C 1
ATOM 661 O O . VAL A 1 90 ? -7.499 8.003 -1.394 1.00 96.06 90 VAL A O 1
ATOM 664 N N . HIS A 1 91 ? -8.483 8.628 -3.319 1.00 96.06 91 HIS A N 1
ATOM 665 C CA . HIS A 1 91 ? -7.235 8.856 -4.046 1.00 96.06 91 HIS A CA 1
ATOM 666 C C . HIS A 1 91 ? -6.403 9.956 -3.372 1.00 96.06 91 HIS A C 1
ATOM 668 O O . HIS A 1 91 ? -6.960 10.986 -2.989 1.00 96.06 91 HIS A O 1
ATOM 674 N N . ASP A 1 92 ? -5.097 9.730 -3.248 1.00 95.94 92 ASP A N 1
ATOM 675 C CA . ASP A 1 92 ? -4.143 10.688 -2.676 1.00 95.94 92 ASP A CA 1
ATOM 676 C C . ASP A 1 92 ? -3.016 10.977 -3.692 1.00 95.94 92 ASP A C 1
ATOM 678 O O . ASP A 1 92 ? -3.307 11.301 -4.844 1.00 95.94 92 ASP A O 1
ATOM 682 N N . GLY A 1 93 ? -1.744 10.866 -3.300 1.00 97.12 93 GLY A N 1
ATOM 683 C CA . GLY A 1 93 ? -0.587 11.065 -4.172 1.00 97.12 93 GLY A CA 1
ATOM 684 C C . GLY A 1 93 ? -0.401 10.001 -5.261 1.00 97.12 93 GLY A C 1
ATOM 685 O O . GLY A 1 93 ? -1.076 8.973 -5.318 1.00 97.12 93 GLY A O 1
ATOM 686 N N . GLY A 1 94 ? 0.582 10.238 -6.124 1.00 98.00 94 GLY A N 1
ATOM 687 C CA . GLY A 1 94 ? 0.896 9.405 -7.282 1.00 98.00 94 GLY A CA 1
ATOM 688 C C . GLY A 1 94 ? 1.255 10.296 -8.458 1.00 98.00 94 GLY A C 1
ATOM 689 O O . GLY A 1 94 ? 0.405 10.990 -9.011 1.00 98.00 94 GLY A O 1
ATOM 690 N N . TYR A 1 95 ? 2.525 10.285 -8.845 1.00 98.44 95 TYR A N 1
ATOM 691 C CA . TYR A 1 95 ? 3.096 11.332 -9.693 1.00 98.44 95 TYR A CA 1
ATOM 692 C C . TYR A 1 95 ? 3.759 10.782 -10.957 1.00 98.44 95 TYR A C 1
ATOM 694 O O . TYR A 1 95 ? 4.285 11.548 -11.763 1.00 98.44 95 TYR A O 1
ATOM 702 N N . SER A 1 96 ? 3.704 9.463 -11.169 1.00 97.94 96 SER A N 1
ATOM 703 C CA . SER A 1 96 ? 4.051 8.840 -12.446 1.00 97.94 96 SER A CA 1
ATOM 704 C C . SER A 1 96 ? 2.841 8.830 -13.390 1.00 97.94 96 SER A C 1
ATOM 706 O O . SER A 1 96 ? 1.960 7.980 -13.230 1.00 97.94 96 SER A O 1
ATOM 708 N N . PRO A 1 97 ? 2.778 9.696 -14.422 1.00 97.44 97 PRO A N 1
ATOM 709 C CA . PRO A 1 97 ? 1.652 9.698 -15.362 1.00 97.44 97 PRO A CA 1
ATOM 710 C C . PRO A 1 97 ? 1.557 8.400 -16.175 1.00 97.44 97 PRO A C 1
ATOM 712 O O . PRO A 1 97 ? 0.508 8.095 -16.733 1.00 97.44 97 PRO A O 1
ATOM 715 N N . VAL A 1 98 ? 2.652 7.637 -16.245 1.00 96.81 98 VAL A N 1
ATOM 716 C CA . VAL A 1 98 ? 2.725 6.369 -16.975 1.00 96.81 98 VAL A CA 1
ATOM 717 C C . VAL A 1 98 ? 2.219 5.207 -16.124 1.00 96.81 98 VAL A C 1
ATOM 719 O O . VAL A 1 98 ? 1.541 4.331 -16.652 1.00 96.81 98 VAL A O 1
ATOM 722 N N . TYR A 1 99 ? 2.535 5.181 -14.825 1.00 97.31 99 TYR A N 1
ATOM 723 C CA . TYR A 1 99 ? 2.353 3.973 -14.016 1.00 97.31 99 TYR A CA 1
ATOM 724 C C . TYR A 1 99 ? 1.227 4.055 -12.977 1.00 97.31 99 TYR A C 1
ATOM 726 O O . TYR A 1 99 ? 0.619 3.034 -12.651 1.00 97.31 99 TYR A O 1
ATOM 734 N N . VAL A 1 100 ? 0.853 5.261 -12.531 1.00 97.56 100 VAL A N 1
ATOM 735 C CA . VAL A 1 100 ? -0.310 5.465 -11.647 1.00 97.56 100 VAL A CA 1
ATOM 736 C C . VAL A 1 100 ? -1.611 4.893 -12.235 1.00 97.56 100 VAL A C 1
ATOM 738 O O . VAL A 1 100 ? -2.344 4.260 -11.474 1.00 97.56 100 VAL A O 1
ATOM 741 N N . PRO A 1 101 ? -1.913 5.015 -13.549 1.00 96.94 101 PRO A N 1
ATOM 742 C CA . PRO A 1 101 ? -3.126 4.421 -14.115 1.00 96.94 101 PRO A CA 1
ATOM 743 C C . PRO A 1 101 ? -3.215 2.901 -13.920 1.00 96.94 101 PRO A C 1
ATOM 745 O O . PRO A 1 101 ? -4.279 2.402 -13.564 1.00 96.94 101 PRO A O 1
ATOM 748 N N . PHE A 1 102 ? -2.104 2.173 -14.082 1.00 96.31 102 PHE A N 1
ATOM 749 C CA . PHE A 1 102 ? -2.059 0.724 -13.857 1.00 96.31 102 PHE A CA 1
ATOM 750 C C . PHE A 1 102 ? -2.211 0.373 -12.370 1.00 96.31 102 PHE A C 1
ATOM 752 O O . PHE A 1 102 ? -2.965 -0.535 -12.029 1.00 96.31 102 PHE A O 1
ATOM 759 N N . CYS A 1 103 ? -1.568 1.127 -11.471 1.00 95.44 103 CYS A N 1
ATOM 760 C CA . CYS A 1 103 ? -1.686 0.923 -10.019 1.00 95.44 103 CYS A CA 1
ATOM 761 C C . CYS A 1 103 ? -3.120 1.163 -9.513 1.00 95.44 103 CYS A C 1
ATOM 763 O O . CYS A 1 103 ? -3.660 0.376 -8.727 1.00 95.44 103 CYS A O 1
ATOM 765 N N . GLY A 1 104 ? -3.760 2.225 -10.009 1.00 94.94 104 GLY A N 1
ATOM 766 C CA . GLY A 1 104 ? -5.157 2.532 -9.725 1.00 94.94 104 GLY A CA 1
ATOM 767 C C . GLY A 1 104 ? -6.106 1.474 -10.280 1.00 94.94 104 GLY A C 1
ATOM 768 O O . GLY A 1 104 ? -6.997 1.020 -9.562 1.00 94.94 104 GLY A O 1
ATOM 769 N N . LEU A 1 105 ? -5.892 1.036 -11.524 1.00 94.69 105 LEU A N 1
ATOM 770 C CA . LEU A 1 105 ? -6.708 -0.005 -12.145 1.00 94.69 105 LEU A CA 1
ATOM 771 C C . LEU A 1 105 ? -6.618 -1.328 -11.379 1.00 94.69 105 LEU A C 1
ATOM 773 O O . LEU A 1 105 ? -7.661 -1.863 -11.024 1.00 94.69 105 LEU A O 1
ATOM 777 N N . ALA A 1 106 ? -5.413 -1.787 -11.028 1.00 92.44 106 ALA A N 1
ATOM 778 C CA . ALA A 1 106 ? -5.217 -3.011 -10.246 1.00 92.44 106 ALA A CA 1
ATOM 779 C C . ALA A 1 106 ? -5.952 -2.959 -8.892 1.00 92.44 106 ALA A C 1
ATOM 781 O O . ALA A 1 106 ? -6.564 -3.936 -8.450 1.00 92.44 106 ALA A O 1
ATOM 782 N N . THR A 1 107 ? -5.953 -1.791 -8.241 1.00 91.81 107 THR A N 1
ATOM 783 C CA . THR A 1 107 ? -6.723 -1.561 -7.009 1.00 91.81 107 THR A CA 1
ATOM 784 C C . THR A 1 107 ? -8.230 -1.700 -7.247 1.00 91.81 107 THR A C 1
ATOM 786 O O . THR A 1 107 ? -8.918 -2.388 -6.490 1.00 91.81 107 THR A O 1
ATOM 789 N N . ILE A 1 108 ? -8.755 -1.073 -8.304 1.00 92.31 108 ILE A N 1
ATOM 790 C CA . ILE A 1 108 ? -10.183 -1.118 -8.658 1.00 92.31 108 ILE A CA 1
ATOM 791 C C . ILE A 1 108 ? -10.613 -2.537 -9.043 1.00 92.31 108 ILE A C 1
ATOM 793 O O . ILE A 1 108 ? -11.630 -3.017 -8.549 1.00 92.31 108 ILE A O 1
ATOM 797 N N . GLU A 1 109 ? -9.835 -3.218 -9.880 1.00 91.19 109 GLU A N 1
ATOM 798 C CA . GLU A 1 109 ? -10.027 -4.615 -10.283 1.00 91.19 109 GLU A CA 1
ATOM 799 C C . GLU A 1 109 ? -10.135 -5.536 -9.067 1.00 91.19 109 GLU A C 1
ATOM 801 O O . GLU A 1 109 ? -11.052 -6.357 -8.968 1.00 91.19 109 GLU A O 1
ATOM 806 N N . THR A 1 110 ? -9.260 -5.327 -8.081 1.00 87.31 110 THR A N 1
ATOM 807 C CA . THR A 1 110 ? -9.277 -6.091 -6.835 1.00 87.31 110 THR A CA 1
ATOM 808 C C . THR A 1 110 ? -10.569 -5.869 -6.046 1.00 87.31 110 THR A C 1
ATOM 810 O O . THR A 1 110 ? -11.195 -6.837 -5.611 1.00 87.31 110 THR A O 1
ATOM 813 N N . LEU A 1 111 ? -11.006 -4.615 -5.896 1.00 88.12 111 LEU A N 1
ATOM 814 C CA . LEU A 1 111 ? -12.260 -4.283 -5.209 1.00 88.12 111 LEU A CA 1
ATOM 815 C C . LEU A 1 111 ? -13.493 -4.826 -5.943 1.00 88.12 111 LEU A C 1
ATOM 817 O O . LEU A 1 111 ? -14.447 -5.270 -5.305 1.00 88.12 111 LEU A O 1
ATOM 821 N N . ALA A 1 112 ? -13.472 -4.793 -7.275 1.00 90.50 112 ALA A N 1
ATOM 822 C CA . ALA A 1 112 ? -14.547 -5.285 -8.127 1.00 90.50 112 ALA A CA 1
ATOM 823 C C . ALA A 1 112 ? -14.544 -6.818 -8.279 1.00 90.50 112 ALA A C 1
ATOM 825 O O . ALA A 1 112 ? -15.521 -7.385 -8.766 1.00 90.50 112 ALA A O 1
ATOM 826 N N . GLY A 1 113 ? -13.471 -7.498 -7.862 1.00 87.44 113 GLY A N 1
ATOM 827 C CA . GLY A 1 113 ? -13.322 -8.944 -8.013 1.00 87.44 113 GLY A CA 1
ATOM 828 C C . GLY A 1 113 ? -13.213 -9.387 -9.474 1.00 87.44 113 GLY A C 1
ATOM 829 O O . GLY A 1 113 ? -13.645 -10.490 -9.810 1.00 87.44 113 GLY A O 1
ATOM 830 N N . MET A 1 114 ? -12.658 -8.541 -10.342 1.00 89.94 114 MET A N 1
ATOM 831 C CA . MET A 1 114 ? -12.534 -8.792 -11.779 1.00 89.94 114 MET A CA 1
ATOM 832 C C . MET A 1 114 ? -11.140 -8.427 -12.289 1.00 89.94 114 MET A C 1
ATOM 834 O O . MET A 1 114 ? -10.411 -7.712 -11.619 1.00 89.94 114 MET A O 1
ATOM 838 N N . HIS A 1 115 ? -10.790 -8.910 -13.478 1.00 90.19 115 HIS A N 1
ATOM 839 C CA . HIS A 1 115 ? -9.559 -8.557 -14.189 1.00 90.19 115 HIS A CA 1
ATOM 840 C C . HIS A 1 115 ? -9.927 -8.143 -15.610 1.00 90.19 115 HIS A C 1
ATOM 842 O O . HIS A 1 115 ? -10.694 -8.856 -16.263 1.00 90.19 115 HIS A O 1
ATOM 848 N N . VAL A 1 116 ? -9.425 -7.002 -16.074 1.00 93.50 116 VAL A N 1
ATOM 849 C CA . VAL A 1 116 ? -9.726 -6.447 -17.399 1.00 93.50 116 VAL A CA 1
ATOM 850 C C . VAL A 1 116 ? -8.481 -6.141 -18.219 1.00 93.50 116 VAL A C 1
ATOM 852 O O . VAL A 1 116 ? -8.567 -6.204 -19.446 1.00 93.50 116 VAL A O 1
ATOM 855 N N . LEU A 1 117 ? -7.347 -5.814 -17.591 1.00 94.25 117 LEU A N 1
ATOM 856 C CA . LEU A 1 117 ? -6.143 -5.422 -18.320 1.00 94.25 117 LEU A CA 1
ATOM 857 C C . LEU A 1 117 ? -4.862 -5.859 -17.610 1.00 94.25 117 LEU A C 1
ATOM 859 O O . LEU A 1 117 ? -4.638 -5.553 -16.444 1.00 94.25 117 LEU A O 1
ATOM 863 N N . ASP A 1 118 ? -3.968 -6.495 -18.364 1.00 93.81 118 ASP A N 1
ATOM 864 C CA . ASP A 1 118 ? -2.617 -6.768 -17.886 1.00 93.81 118 ASP A CA 1
ATOM 865 C C . ASP A 1 118 ? -1.775 -5.487 -17.851 1.00 93.81 118 ASP A C 1
ATOM 867 O O . ASP A 1 118 ? -1.790 -4.664 -18.771 1.00 93.81 118 ASP A O 1
ATOM 871 N N . ASP A 1 119 ? -0.980 -5.345 -16.796 1.00 94.38 119 ASP A N 1
ATOM 872 C CA . ASP A 1 119 ? -0.006 -4.270 -16.676 1.00 94.38 119 ASP A CA 1
ATOM 873 C C . ASP A 1 119 ? 1.153 -4.471 -17.668 1.00 94.38 119 ASP A C 1
ATOM 875 O O . ASP A 1 119 ? 2.054 -5.287 -17.462 1.00 94.38 119 ASP A O 1
ATOM 879 N N . GLY A 1 120 ? 1.137 -3.694 -18.753 1.00 95.62 120 GLY A N 1
ATOM 88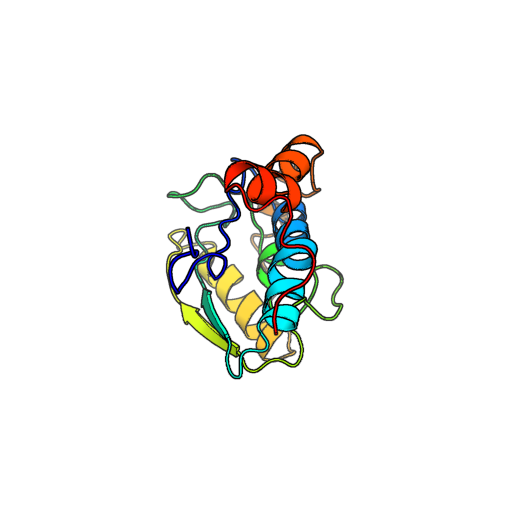0 C CA . GLY A 1 120 ? 2.169 -3.725 -19.792 1.00 95.62 120 GLY A CA 1
ATOM 881 C C . GLY A 1 120 ? 3.531 -3.166 -19.360 1.00 95.62 120 GLY A C 1
ATOM 882 O O . GLY A 1 120 ? 4.517 -3.363 -20.069 1.00 95.62 120 GLY A O 1
ATOM 883 N N . ILE A 1 121 ? 3.610 -2.483 -18.214 1.00 95.50 121 ILE A N 1
ATOM 884 C CA . ILE A 1 121 ? 4.853 -1.949 -17.641 1.00 95.50 121 ILE A CA 1
ATOM 885 C C . ILE A 1 121 ? 5.474 -2.949 -16.658 1.00 95.50 121 ILE A C 1
ATOM 887 O O . ILE A 1 121 ? 6.696 -2.955 -16.481 1.00 95.50 121 ILE A O 1
ATOM 891 N N . LEU A 1 122 ? 4.670 -3.848 -16.082 1.00 94.06 122 LEU A N 1
ATOM 892 C CA . LEU A 1 122 ? 5.114 -4.872 -15.135 1.00 94.06 122 LEU A CA 1
ATOM 893 C C . LEU A 1 122 ? 6.315 -5.704 -15.610 1.00 94.06 122 LEU A C 1
ATOM 895 O O . LEU A 1 122 ? 7.178 -5.966 -14.779 1.00 94.06 122 LEU A O 1
ATOM 899 N N . PRO A 1 123 ? 6.464 -6.106 -16.890 1.00 94.12 123 PRO A N 1
ATOM 900 C CA . PRO A 1 123 ? 7.664 -6.821 -17.332 1.00 94.12 123 PRO A CA 1
ATOM 901 C C . PRO A 1 123 ? 8.961 -6.011 -17.184 1.00 94.12 123 PRO A C 1
ATOM 903 O O . PRO A 1 123 ? 10.031 -6.592 -17.035 1.00 94.12 123 PRO A O 1
ATOM 906 N N . VAL A 1 124 ? 8.874 -4.677 -17.220 1.00 93.00 124 VAL A N 1
ATOM 907 C CA . VAL A 1 124 ? 10.023 -3.776 -17.062 1.00 93.00 124 VAL A CA 1
ATOM 908 C C . VAL A 1 124 ? 10.334 -3.579 -15.583 1.00 93.00 124 VAL A C 1
ATOM 910 O O . VAL A 1 124 ? 11.442 -3.870 -15.139 1.00 93.00 124 VAL A O 1
ATOM 913 N N . VAL A 1 125 ? 9.355 -3.118 -14.802 1.00 93.06 125 VAL A N 1
ATOM 914 C CA . VAL A 1 125 ? 9.566 -2.820 -13.373 1.00 93.06 125 VAL A CA 1
ATOM 915 C C . VAL A 1 125 ? 9.665 -4.081 -12.516 1.00 93.06 125 VAL A C 1
ATOM 917 O O . VAL A 1 125 ? 10.375 -4.092 -11.522 1.00 93.06 125 VAL A O 1
ATOM 920 N N . GLY A 1 126 ? 9.029 -5.173 -12.939 1.00 88.19 126 GLY A N 1
ATOM 921 C CA . GLY A 1 126 ? 9.152 -6.512 -12.359 1.00 88.19 126 GLY A CA 1
ATOM 922 C C . GLY A 1 126 ? 10.468 -7.223 -12.695 1.00 88.19 126 GLY A C 1
ATOM 923 O O . GLY A 1 126 ? 10.742 -8.295 -12.165 1.00 88.19 126 GLY A O 1
ATOM 924 N N . GLY A 1 127 ? 11.268 -6.663 -13.608 1.00 87.50 127 GLY A N 1
ATOM 925 C CA . GLY A 1 127 ? 12.647 -7.088 -13.853 1.00 87.50 127 GLY A CA 1
ATOM 926 C C . GLY A 1 127 ? 13.664 -6.350 -12.975 1.00 87.50 127 GLY A C 1
ATOM 927 O O . GLY A 1 127 ? 14.838 -6.724 -12.951 1.00 87.50 127 GLY A O 1
ATOM 928 N N . MET A 1 128 ? 13.241 -5.303 -12.259 1.00 82.81 128 MET A N 1
ATOM 929 C CA . MET A 1 128 ? 14.087 -4.575 -11.316 1.00 82.81 128 MET A CA 1
ATOM 930 C C . MET A 1 128 ? 14.131 -5.379 -10.012 1.00 82.81 128 MET A C 1
ATOM 932 O O . MET A 1 128 ? 13.139 -5.446 -9.302 1.00 82.81 128 MET A O 1
ATOM 936 N N . GLY A 1 129 ? 15.256 -6.039 -9.714 1.00 82.44 129 GLY A N 1
ATOM 937 C CA . GLY A 1 129 ? 15.378 -6.936 -8.554 1.00 82.44 129 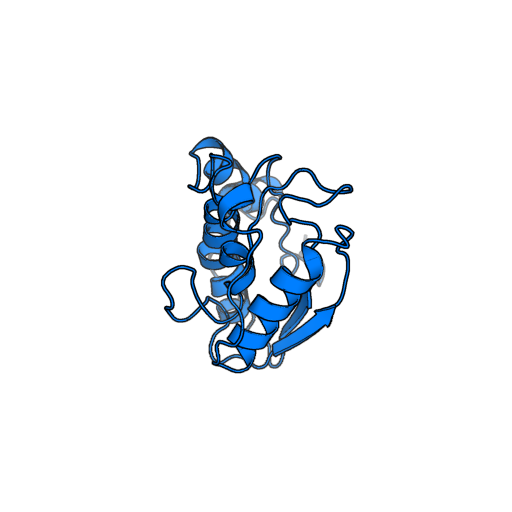GLY A CA 1
ATOM 938 C C . GLY A 1 129 ? 15.020 -6.307 -7.192 1.00 82.44 129 GLY A C 1
ATOM 939 O O . GLY A 1 129 ? 14.815 -5.104 -7.065 1.00 82.44 129 GLY A O 1
ATOM 940 N N . GLY A 1 130 ? 14.987 -7.133 -6.140 1.00 81.50 130 GLY A N 1
ATOM 941 C CA . GLY A 1 130 ? 14.624 -6.689 -4.783 1.00 81.50 130 GLY A CA 1
ATOM 942 C C . GLY A 1 130 ? 13.122 -6.731 -4.487 1.00 81.50 130 GLY A C 1
ATOM 943 O O . GLY A 1 130 ? 12.647 -5.960 -3.660 1.00 81.50 130 GLY A O 1
ATOM 944 N N . HIS A 1 131 ? 12.373 -7.603 -5.174 1.00 84.25 131 HIS A N 1
ATOM 945 C CA . HIS A 1 131 ? 10.943 -7.829 -4.929 1.00 84.25 131 HIS A CA 1
ATOM 946 C C . HIS A 1 131 ? 10.656 -8.508 -3.590 1.00 84.25 131 HIS A C 1
ATOM 948 O O . HIS A 1 131 ? 9.619 -8.242 -2.981 1.00 84.25 131 HIS A O 1
ATOM 954 N N . ASP A 1 132 ? 11.562 -9.376 -3.144 1.00 90.06 132 ASP A N 1
ATOM 955 C CA . ASP A 1 132 ? 11.418 -10.116 -1.898 1.00 90.06 132 ASP A CA 1
ATOM 956 C C . ASP A 1 132 ? 11.709 -9.230 -0.681 1.00 90.06 132 ASP A C 1
ATOM 958 O O . ASP A 1 132 ? 12.410 -8.220 -0.757 1.00 90.06 132 ASP A O 1
ATOM 962 N N . LEU A 1 133 ? 11.154 -9.617 0.469 1.00 90.81 133 LEU A N 1
ATOM 963 C CA . LEU A 1 133 ? 11.453 -8.963 1.737 1.00 90.81 133 LEU A CA 1
ATOM 964 C C . LEU A 1 133 ? 12.889 -9.282 2.166 1.00 90.81 133 LEU A C 1
ATOM 966 O O . LEU A 1 133 ? 13.193 -10.407 2.565 1.00 90.81 133 LEU A O 1
ATOM 970 N N . GLU A 1 134 ? 13.735 -8.261 2.209 1.00 92.19 134 GLU A N 1
ATOM 971 C CA . GLU A 1 134 ? 15.103 -8.402 2.692 1.00 92.19 134 GLU A CA 1
ATOM 972 C C . GLU A 1 134 ? 15.191 -8.332 4.230 1.00 92.19 134 GLU A C 1
ATOM 974 O O . GLU A 1 134 ? 14.421 -7.605 4.874 1.00 92.19 134 GLU A O 1
ATOM 979 N N . PRO A 1 135 ? 16.175 -8.998 4.871 1.00 91.88 135 PRO A N 1
ATOM 980 C CA . PRO A 1 135 ? 16.316 -8.994 6.331 1.00 91.88 135 PRO A CA 1
ATOM 981 C C . PRO A 1 135 ? 16.409 -7.590 6.944 1.00 91.88 135 PRO A C 1
ATOM 983 O O . PRO A 1 135 ? 15.835 -7.325 8.002 1.00 91.88 135 PRO A O 1
ATOM 986 N N . HIS A 1 136 ? 17.104 -6.671 6.269 1.00 88.56 136 HIS A N 1
ATOM 987 C CA . HIS A 1 136 ? 17.252 -5.290 6.728 1.00 88.56 136 HIS A CA 1
ATOM 988 C C . HIS A 1 136 ? 15.949 -4.487 6.589 1.00 88.56 136 HIS A C 1
ATOM 990 O O . HIS A 1 136 ? 15.658 -3.647 7.441 1.00 88.56 136 HIS A O 1
ATOM 996 N N . GLN A 1 137 ? 15.141 -4.772 5.562 1.00 90.81 137 GLN A N 1
ATOM 997 C CA . GLN A 1 137 ? 13.816 -4.174 5.393 1.00 90.81 137 GLN A CA 1
ATOM 998 C C . GLN A 1 137 ? 12.882 -4.657 6.499 1.00 90.81 137 GLN A C 1
ATOM 1000 O O . GLN A 1 137 ? 12.247 -3.844 7.171 1.00 90.81 137 GLN A O 1
ATOM 1005 N N . LYS A 1 138 ? 12.878 -5.972 6.762 1.00 89.25 138 LYS A N 1
ATOM 1006 C CA . LYS A 1 138 ? 12.093 -6.581 7.839 1.00 89.25 138 LYS A CA 1
ATOM 1007 C C . LYS A 1 138 ? 12.419 -5.957 9.189 1.00 89.25 138 LYS A C 1
ATOM 1009 O O . LYS A 1 138 ? 11.511 -5.524 9.886 1.00 89.25 138 LYS A O 1
ATOM 1014 N N . ALA A 1 139 ? 13.702 -5.862 9.538 1.00 85.69 139 ALA A N 1
ATOM 1015 C CA . ALA A 1 139 ? 14.137 -5.314 10.821 1.00 85.69 139 ALA A CA 1
ATOM 1016 C C . ALA A 1 139 ? 13.658 -3.870 11.059 1.00 85.69 139 ALA A C 1
ATOM 1018 O O . ALA A 1 139 ? 13.462 -3.465 12.204 1.00 85.69 139 ALA A O 1
ATOM 1019 N N . LEU A 1 140 ? 13.475 -3.086 9.992 1.00 81.44 140 LEU A N 1
ATOM 1020 C CA . LEU A 1 140 ? 13.016 -1.700 10.067 1.00 81.44 140 LEU A CA 1
ATOM 1021 C C . LEU A 1 140 ? 11.490 -1.571 10.005 1.00 81.44 140 LEU A C 1
ATOM 1023 O O . LEU A 1 140 ? 10.955 -0.676 10.657 1.00 81.44 140 LEU A O 1
ATOM 1027 N N . ALA A 1 141 ? 10.801 -2.463 9.291 1.00 81.38 141 ALA A N 1
ATOM 1028 C CA . ALA A 1 141 ? 9.341 -2.505 9.202 1.00 81.38 141 ALA A CA 1
ATOM 1029 C C . ALA A 1 141 ? 8.673 -3.245 10.380 1.00 81.38 141 ALA A C 1
ATOM 1031 O O . ALA A 1 141 ? 7.457 -3.162 10.538 1.00 81.38 141 ALA A O 1
ATOM 1032 N N . ASP A 1 142 ? 9.443 -3.966 11.203 1.00 81.00 142 ASP A N 1
ATOM 1033 C CA . ASP A 1 142 ? 8.908 -4.798 12.283 1.00 81.00 142 ASP A CA 1
ATOM 1034 C C . ASP A 1 142 ? 8.163 -3.971 13.356 1.00 81.00 142 ASP A C 1
ATOM 1036 O O . ASP A 1 142 ? 8.759 -3.071 13.967 1.00 81.00 142 ASP A O 1
ATOM 1040 N N . PRO A 1 143 ? 6.882 -4.277 13.638 1.00 68.31 143 PRO A N 1
ATOM 1041 C CA . PRO A 1 143 ? 6.098 -3.568 14.647 1.00 68.31 143 PRO A CA 1
ATOM 1042 C C . PRO A 1 143 ? 6.712 -3.618 16.053 1.00 68.31 143 PRO A C 1
ATOM 1044 O O . PRO A 1 143 ? 6.580 -2.647 16.805 1.00 68.31 143 PRO A O 1
ATOM 1047 N N . GLU A 1 144 ? 7.432 -4.683 16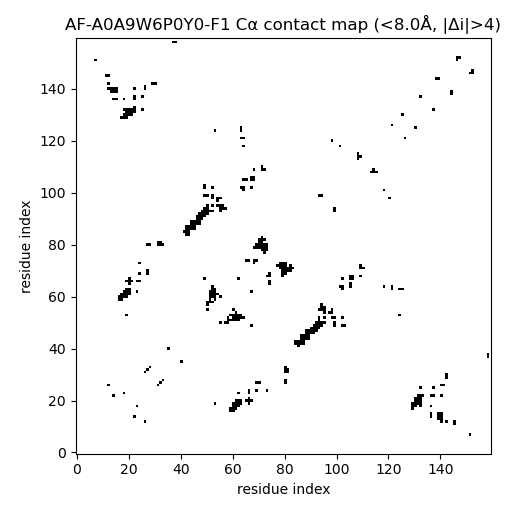.424 1.00 67.31 144 GLU A N 1
ATOM 1048 C CA . GLU A 1 144 ? 8.023 -4.781 17.764 1.00 67.31 144 GLU A CA 1
ATOM 1049 C C . GLU A 1 144 ? 9.148 -3.762 17.994 1.00 67.31 144 GLU A C 1
ATOM 1051 O O . GLU A 1 144 ? 9.414 -3.340 19.127 1.00 67.31 144 GLU A O 1
ATOM 1056 N N . ARG A 1 145 ? 9.837 -3.348 16.925 1.00 63.72 145 ARG A N 1
ATOM 1057 C CA . ARG A 1 145 ? 10.864 -2.303 16.999 1.00 63.72 145 ARG A CA 1
ATOM 1058 C C . ARG A 1 145 ? 10.238 -0.951 17.343 1.00 63.72 145 ARG A C 1
ATOM 1060 O O . ARG A 1 145 ? 10.788 -0.207 18.156 1.00 63.72 145 ARG A O 1
ATOM 1067 N N . HIS A 1 146 ? 9.073 -0.659 16.773 1.00 56.69 146 HIS A N 1
ATOM 1068 C CA . HIS A 1 146 ? 8.392 0.631 16.928 1.00 56.69 146 HIS A CA 1
ATOM 1069 C C . HIS A 1 146 ? 7.634 0.749 18.252 1.00 56.69 146 HIS A C 1
ATOM 1071 O O . HIS A 1 146 ? 7.588 1.828 18.848 1.00 56.69 146 HIS A O 1
ATOM 1077 N N . GLN A 1 147 ? 7.137 -0.369 18.785 1.00 54.44 147 GLN A N 1
ATOM 1078 C CA . GLN A 1 147 ? 6.564 -0.413 20.134 1.00 54.44 147 GLN A CA 1
ATOM 1079 C C . GLN A 1 147 ? 7.624 -0.132 21.219 1.00 54.44 147 GLN A C 1
ATOM 1081 O O . GLN A 1 147 ? 7.382 0.586 22.191 1.00 54.44 147 GLN A O 1
ATOM 1086 N N . ARG A 1 148 ? 8.859 -0.618 21.032 1.00 48.38 148 ARG A N 1
ATOM 1087 C CA . ARG A 1 148 ? 9.972 -0.337 21.957 1.00 48.38 148 ARG A CA 1
ATOM 1088 C C . ARG A 1 148 ? 10.434 1.125 21.915 1.00 48.38 148 ARG A C 1
ATOM 1090 O O . ARG A 1 148 ? 10.716 1.689 22.968 1.00 48.38 148 ARG A O 1
ATOM 1097 N N . ALA A 1 149 ? 10.458 1.756 20.740 1.00 43.34 149 ALA A N 1
ATOM 1098 C 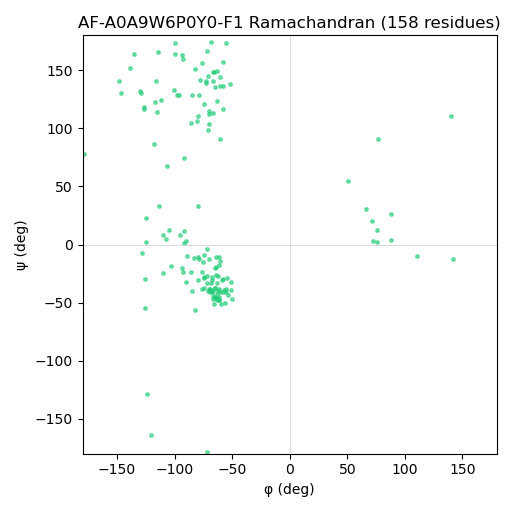CA . ALA A 1 149 ? 10.887 3.152 20.584 1.00 43.34 149 ALA A CA 1
ATOM 1099 C C . ALA A 1 149 ? 9.886 4.183 21.148 1.00 43.34 149 ALA A C 1
ATOM 1101 O O . ALA A 1 149 ? 10.285 5.265 21.567 1.00 43.34 149 ALA A O 1
ATOM 1102 N N . THR A 1 150 ? 8.595 3.843 21.196 1.00 46.16 150 THR A N 1
ATOM 1103 C CA . THR A 1 150 ? 7.518 4.706 21.723 1.00 46.16 150 THR A CA 1
ATOM 1104 C C . THR A 1 150 ? 7.250 4.513 23.222 1.00 46.16 150 THR A C 1
ATOM 1106 O O . THR A 1 150 ? 6.345 5.137 23.771 1.00 46.16 150 THR A O 1
ATOM 1109 N N . GLY A 1 151 ? 8.023 3.660 23.907 1.00 37.84 151 GLY A N 1
ATOM 1110 C CA . GLY A 1 151 ? 7.813 3.353 25.327 1.00 37.84 151 GLY A CA 1
ATOM 1111 C C . GLY A 1 151 ? 6.572 2.495 25.601 1.00 37.84 151 GLY A C 1
ATOM 1112 O O . GLY A 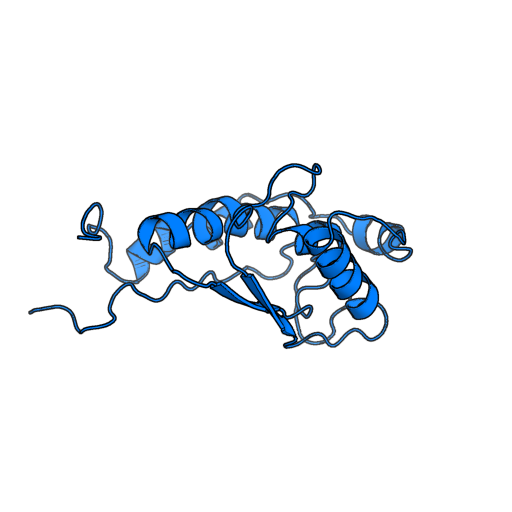1 151 ? 6.086 2.464 26.728 1.00 37.84 151 GLY A O 1
ATOM 1113 N N . THR A 1 152 ? 6.054 1.786 24.593 1.00 49.59 152 THR A N 1
ATOM 1114 C CA . THR A 1 152 ? 4.846 0.943 24.696 1.00 49.59 152 THR A CA 1
ATOM 1115 C C . THR A 1 152 ? 5.161 -0.530 24.974 1.00 49.59 152 THR A C 1
ATOM 1117 O O . THR A 1 152 ? 4.259 -1.371 24.998 1.00 49.59 152 THR A O 1
ATOM 1120 N N . ALA A 1 153 ? 6.432 -0.848 25.258 1.00 38.03 153 ALA A N 1
ATOM 1121 C CA . ALA A 1 153 ? 6.886 -2.162 25.707 1.00 38.03 153 ALA A CA 1
ATOM 1122 C C . ALA A 1 153 ? 6.200 -2.547 27.034 1.00 38.03 153 ALA A C 1
ATOM 1124 O O . ALA A 1 153 ? 6.664 -2.209 28.119 1.00 38.03 153 ALA A O 1
ATOM 1125 N N . GLY A 1 154 ? 5.053 -3.219 26.933 1.00 38.41 154 GLY A N 1
ATOM 1126 C CA . GLY A 1 154 ? 4.227 -3.619 28.074 1.00 38.41 154 GLY A CA 1
ATOM 1127 C C . GLY A 1 154 ? 2.718 -3.525 27.844 1.00 38.41 154 GLY A C 1
ATOM 1128 O O . GLY A 1 154 ? 1.964 -4.119 28.611 1.00 38.41 154 GLY A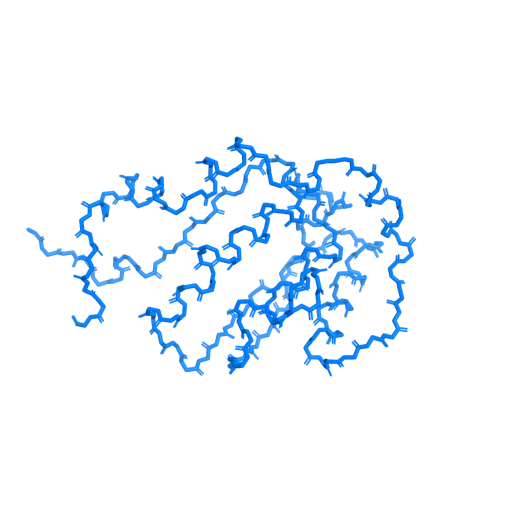 O 1
ATOM 1129 N N . ALA A 1 155 ? 2.247 -2.873 26.775 1.00 42.47 155 ALA A N 1
ATOM 1130 C CA . ALA A 1 155 ? 0.824 -2.851 26.418 1.00 42.47 155 ALA A CA 1
ATOM 1131 C C . ALA A 1 155 ? 0.373 -4.137 25.692 1.00 42.47 155 ALA A C 1
ATOM 1133 O O . ALA A 1 155 ? -0.513 -4.124 24.842 1.00 42.47 155 ALA A O 1
ATOM 1134 N N . SER A 1 156 ? 0.957 -5.287 26.039 1.00 39.69 156 SER A N 1
ATOM 1135 C CA . SER A 1 156 ? 0.295 -6.557 25.776 1.00 39.69 156 SER A CA 1
ATOM 1136 C C . SER A 1 156 ? -0.948 -6.595 26.665 1.00 39.69 156 SER A C 1
ATOM 1138 O O . SER A 1 156 ? -0.820 -6.689 27.886 1.00 39.69 156 SER A O 1
ATOM 1140 N N . ARG A 1 157 ? -2.135 -6.565 26.053 1.00 42.16 157 ARG A N 1
ATOM 1141 C CA . ARG A 1 157 ? -3.457 -6.638 26.705 1.00 42.16 157 ARG A CA 1
ATOM 1142 C C . ARG A 1 157 ? -3.879 -5.327 27.378 1.00 42.16 157 ARG A C 1
ATOM 1144 O O . ARG A 1 157 ? -3.628 -5.123 28.564 1.00 42.16 157 ARG A O 1
ATOM 1151 N N . ARG A 1 158 ? -4.580 -4.477 26.628 1.00 38.44 158 ARG A N 1
ATOM 1152 C CA . ARG A 1 158 ? -5.758 -3.721 27.096 1.00 38.44 158 ARG A CA 1
ATOM 1153 C C . ARG A 1 158 ? -6.311 -2.888 25.941 1.00 38.44 158 ARG A C 1
ATOM 1155 O O . ARG A 1 158 ? -6.080 -1.693 25.840 1.00 38.44 158 ARG A O 1
ATOM 1162 N N . TRP A 1 159 ? -7.023 -3.583 25.063 1.00 47.34 159 TRP A N 1
ATOM 1163 C CA . TRP A 1 159 ? -8.073 -2.994 24.237 1.00 47.34 159 TRP A CA 1
ATOM 1164 C C . TRP A 1 159 ? -9.400 -3.499 24.823 1.00 47.34 159 TRP A C 1
ATOM 1166 O O . TRP A 1 159 ? -10.027 -4.404 24.282 1.00 47.34 159 TRP A O 1
ATOM 1176 N N . ALA A 1 160 ? -9.691 -3.037 26.044 1.00 34.56 160 ALA A N 1
ATOM 1177 C CA . ALA A 1 160 ? -10.945 -3.154 26.792 1.00 34.56 160 ALA A CA 1
ATOM 1178 C C . ALA A 1 160 ? -10.915 -2.112 27.917 1.00 34.56 160 ALA A C 1
ATOM 1180 O O . ALA A 1 160 ? -9.856 -2.034 28.592 1.00 34.56 160 ALA A O 1
#

Mean predicted aligned error: 6.74 Å

InterPro domains:
  IPR023696 Ureohydrolase domain superfamily [SSF52768] (4-116)
  IPR023801 Histone deacetylase domain [PF00850] (5-102)
  IPR037138 Histone deacetylase domain superfamily [G3DSA:3.40.800.20] (1-150)

Organism: NCBI:txid29401

Foldseek 3Di:
DDDDDCPPVDDDQDFDFAAEQALLLCLQVQPVLVPCVLVVDLEDEAAQAPCLDCQHPPGRHLYALLSLLAQAAHSVGHGHSNHPHHYDYDYDHDHRPLGVVSNVVSNVCSVVVHDDDDDPCCVVSVPVDDNHDDPVRCVRRPRVVVCVVSVNVPPPDDPD